Protein AF-A0A2H3DS35-F1 (afdb_monomer_lite)

Secondary structure (DSSP, 8-state):
----EEEE-TT--EEEE-HHHHHHH-TTSHHHHHH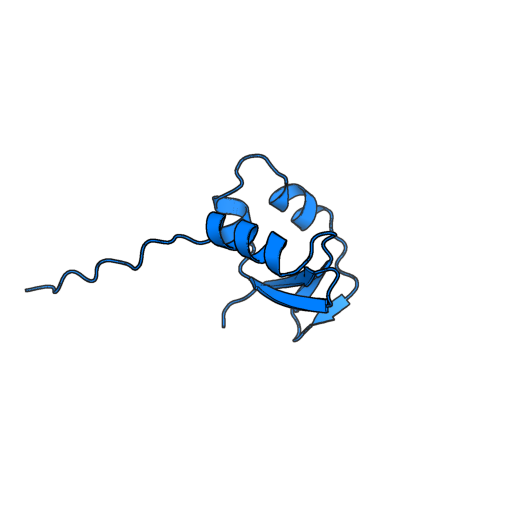HH-----EETTEEEEE-SS-HHHHHHHHHHHS-----------

Foldseek 3Di:
DPFQEWEAEPVGDTDRHHLVLLCVLCVPDPSPVQVVVDPQPDDDPNHGYDYDHHHPVVVVVVVVSSDDPDPDPPDPPD

Sequence (78 aa):
DLADLVIRTTDNVDFFVHRVLLSLKSPSSFFRHVLEGSRHTEERDDLPVLEVKEDSSTFRNVLLFCYPYDVPEMKNIE

Structure (mmCIF, N/CA/C/O backbone):
data_AF-A0A2H3DS35-F1
#
_entry.id   AF-A0A2H3DS35-F1
#
loop_
_atom_site.group_PDB
_atom_site.id
_atom_site.type_symbol
_atom_site.label_atom_id
_atom_site.label_alt_id
_atom_site.label_comp_id
_atom_site.label_asym_id
_atom_site.label_entity_id
_atom_site.label_seq_id
_atom_site.pdbx_PDB_ins_code
_atom_site.Cartn_x
_atom_site.Cartn_y
_atom_site.Cartn_z
_atom_site.occupancy
_atom_site.B_iso_or_equiv
_atom_site.auth_seq_id
_atom_site.auth_comp_id
_atom_site.auth_asym_id
_atom_site.auth_atom_id
_atom_site.pdbx_PDB_model_num
ATOM 1 N N . ASP A 1 1 ? 1.942 -14.833 -2.359 1.00 58.78 1 ASP A N 1
ATOM 2 C CA . ASP A 1 1 ? 1.997 -13.419 -1.959 1.00 58.78 1 ASP A CA 1
ATOM 3 C C . ASP A 1 1 ? 2.629 -13.269 -0.594 1.00 58.78 1 ASP A C 1
ATOM 5 O O . ASP A 1 1 ? 2.302 -14.047 0.288 1.00 58.78 1 ASP A O 1
ATOM 9 N N . LEU A 1 2 ? 3.560 -12.325 -0.438 1.00 80.69 2 LEU A N 1
ATOM 10 C CA . LEU A 1 2 ? 4.233 -11.996 0.834 1.00 80.69 2 LEU A CA 1
ATOM 11 C C . LEU A 1 2 ? 3.879 -10.566 1.297 1.00 80.69 2 LEU A C 1
ATOM 13 O O . LEU A 1 2 ? 4.672 -9.924 1.987 1.00 80.69 2 LEU A O 1
ATOM 17 N N . ALA A 1 3 ? 2.770 -10.010 0.798 1.00 89.75 3 ALA A N 1
ATOM 18 C CA . ALA A 1 3 ? 2.335 -8.664 1.152 1.00 89.75 3 ALA A CA 1
ATOM 19 C C . ALA A 1 3 ? 2.057 -8.589 2.658 1.00 89.75 3 ALA A C 1
ATOM 21 O O . ALA A 1 3 ? 1.553 -9.541 3.246 1.00 89.75 3 ALA A O 1
ATOM 22 N N . ASP A 1 4 ? 2.414 -7.466 3.271 1.00 91.31 4 ASP A N 1
ATOM 23 C CA . ASP A 1 4 ? 2.291 -7.229 4.714 1.00 91.31 4 ASP A CA 1
ATOM 24 C C . ASP A 1 4 ? 1.498 -5.944 5.027 1.00 91.31 4 ASP A C 1
ATOM 26 O O . ASP A 1 4 ? 1.412 -5.522 6.181 1.00 91.31 4 ASP A O 1
ATOM 30 N N . LEU A 1 5 ? 0.926 -5.314 3.994 1.00 90.88 5 LEU A N 1
ATOM 31 C CA . LEU A 1 5 ? 0.087 -4.123 4.074 1.00 90.88 5 LEU A CA 1
ATOM 32 C C . LEU A 1 5 ? -0.842 -4.042 2.858 1.00 90.88 5 LEU A C 1
ATOM 34 O O . LEU A 1 5 ? -0.431 -4.328 1.730 1.00 90.88 5 LEU A O 1
ATOM 38 N N . VAL A 1 6 ? -2.061 -3.560 3.086 1.00 93.88 6 VAL A N 1
ATOM 39 C CA . VAL A 1 6 ? -2.984 -3.130 2.034 1.00 93.88 6 VAL A CA 1
ATOM 40 C C . VAL A 1 6 ? -3.065 -1.609 2.032 1.00 93.88 6 VAL A C 1
ATOM 42 O O . VAL A 1 6 ? -3.293 -0.997 3.071 1.00 93.88 6 VAL A O 1
ATOM 45 N N . ILE A 1 7 ? -2.883 -0.982 0.871 1.00 92.56 7 ILE A N 1
ATOM 46 C CA . ILE A 1 7 ? -3.147 0.447 0.686 1.00 92.56 7 ILE A CA 1
ATOM 47 C C . ILE A 1 7 ? -4.468 0.609 -0.052 1.00 92.56 7 ILE A C 1
ATOM 49 O O . ILE A 1 7 ? -4.592 0.122 -1.174 1.00 92.56 7 ILE A O 1
ATOM 53 N N . ARG A 1 8 ? -5.419 1.314 0.563 1.00 94.88 8 ARG A N 1
ATOM 54 C CA . ARG A 1 8 ? -6.727 1.610 -0.024 1.00 94.88 8 ARG A CA 1
ATOM 55 C C . ARG A 1 8 ? -6.797 3.055 -0.489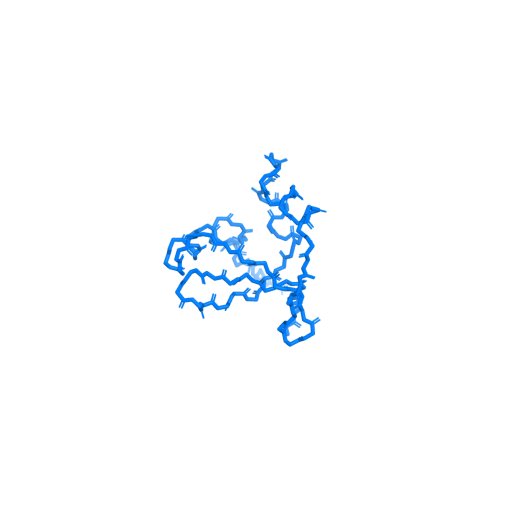 1.00 94.88 8 ARG A C 1
ATOM 57 O O . ARG A 1 8 ? -6.616 3.976 0.308 1.00 94.88 8 ARG A O 1
ATOM 64 N N . THR A 1 9 ? -7.075 3.248 -1.770 1.00 95.50 9 THR A N 1
ATOM 65 C CA . THR A 1 9 ? -7.252 4.574 -2.374 1.00 95.50 9 THR A CA 1
ATOM 66 C C . THR A 1 9 ? -8.686 5.079 -2.252 1.00 95.50 9 THR A C 1
ATOM 68 O O . THR A 1 9 ? -9.608 4.328 -1.937 1.00 95.50 9 THR A O 1
ATOM 71 N N . THR A 1 10 ? -8.892 6.369 -2.524 1.00 96.69 10 THR A N 1
ATOM 72 C CA . THR A 1 10 ? -10.213 7.027 -2.411 1.00 96.69 10 THR A CA 1
ATOM 73 C C . THR A 1 10 ? -11.286 6.466 -3.347 1.00 96.69 10 THR A C 1
ATOM 75 O O . THR A 1 10 ? -12.477 6.588 -3.067 1.00 96.69 10 THR A O 1
ATOM 78 N N . ASP A 1 11 ? -10.877 5.829 -4.442 1.00 97.69 11 ASP A N 1
ATOM 79 C CA . ASP A 1 11 ? -11.727 5.099 -5.383 1.00 97.69 11 ASP A CA 1
ATOM 80 C C . ASP A 1 11 ? -11.897 3.610 -5.015 1.00 97.69 11 ASP A C 1
ATOM 82 O O . ASP A 1 11 ? -12.355 2.819 -5.838 1.00 97.69 11 ASP A O 1
ATOM 86 N N . ASN A 1 12 ? -11.582 3.238 -3.766 1.00 95.12 12 ASN A N 1
ATOM 87 C CA . ASN A 1 12 ? -11.720 1.897 -3.184 1.00 95.12 12 ASN A CA 1
ATOM 88 C C . ASN A 1 12 ? -10.929 0.803 -3.917 1.00 95.12 12 ASN A C 1
ATOM 90 O O . ASN A 1 12 ? -11.364 -0.349 -3.985 1.00 95.12 12 ASN A O 1
ATOM 94 N N . VAL A 1 13 ? -9.766 1.153 -4.470 1.00 96.88 13 VAL A N 1
ATOM 95 C CA . VAL A 1 13 ? -8.833 0.171 -5.027 1.00 96.88 13 VAL A CA 1
ATOM 96 C C . VAL A 1 13 ? -7.820 -0.217 -3.957 1.00 96.88 13 VAL A C 1
ATOM 98 O O . VAL A 1 13 ? -7.172 0.642 -3.357 1.00 96.88 13 VAL A O 1
ATOM 101 N N . ASP A 1 14 ? -7.673 -1.525 -3.755 1.00 96.12 14 ASP A N 1
ATOM 102 C CA . ASP A 1 14 ? -6.757 -2.106 -2.778 1.00 96.12 14 ASP A CA 1
ATOM 103 C C . ASP A 1 14 ? -5.459 -2.561 -3.460 1.00 96.12 14 ASP A C 1
ATOM 105 O O . ASP A 1 14 ? -5.465 -3.382 -4.382 1.00 96.12 14 ASP A O 1
ATOM 109 N N . PHE A 1 15 ? -4.328 -2.041 -2.984 1.00 93.69 15 PHE A N 1
ATOM 110 C CA . PHE A 1 15 ? -2.987 -2.447 -3.394 1.00 93.69 15 PHE A CA 1
ATOM 111 C C . PHE A 1 15 ? -2.321 -3.268 -2.291 1.00 93.69 15 PHE A C 1
ATOM 113 O O . PHE A 1 15 ? -2.050 -2.7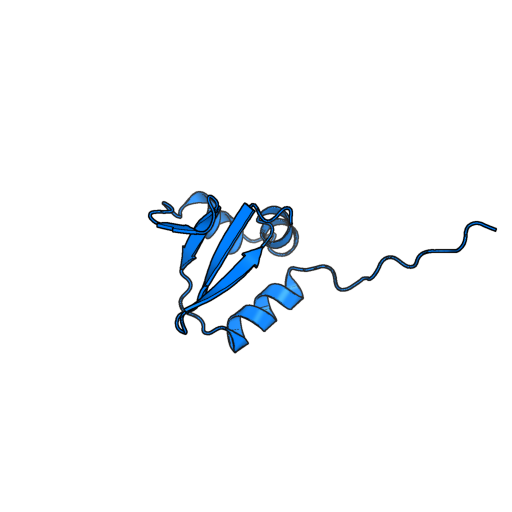57 -1.206 1.00 93.69 15 PHE A O 1
ATOM 120 N N . PHE A 1 16 ? -1.987 -4.519 -2.596 1.00 93.81 16 PHE A N 1
ATOM 121 C CA . PHE A 1 16 ? -1.220 -5.396 -1.714 1.00 93.81 16 PHE A CA 1
ATOM 122 C C . PHE A 1 16 ? 0.269 -5.111 -1.890 1.00 93.81 16 PHE A C 1
ATOM 124 O O . PHE A 1 16 ? 0.808 -5.250 -2.990 1.00 93.81 16 PHE A O 1
ATOM 131 N N . VAL A 1 17 ? 0.931 -4.663 -0.824 1.00 90.62 17 VAL A N 1
ATOM 132 C CA . VAL A 1 17 ? 2.291 -4.119 -0.900 1.00 90.62 17 VAL A CA 1
ATOM 133 C C . VAL A 1 17 ? 3.204 -4.651 0.202 1.00 90.62 17 VAL A C 1
ATOM 135 O O . VAL A 1 17 ? 2.745 -5.181 1.211 1.00 90.62 17 VAL A O 1
ATOM 138 N N . HIS A 1 18 ? 4.516 -4.482 0.006 1.00 89.62 18 HIS A N 1
ATOM 139 C CA . HIS A 1 18 ? 5.535 -4.751 1.021 1.00 89.62 18 HIS A CA 1
ATOM 140 C C . HIS A 1 18 ? 6.002 -3.453 1.691 1.00 89.62 18 HIS A C 1
ATOM 142 O O . HIS A 1 18 ? 6.647 -2.611 1.051 1.00 89.62 18 HIS A O 1
ATOM 148 N N . ARG A 1 19 ? 5.773 -3.309 3.000 1.00 86.50 19 ARG A N 1
ATOM 149 C CA . ARG A 1 19 ? 6.195 -2.158 3.824 1.00 86.50 19 ARG A CA 1
ATOM 150 C C . ARG A 1 19 ? 7.689 -1.877 3.698 1.00 86.50 19 ARG A C 1
ATOM 152 O O . ARG A 1 19 ? 8.107 -0.715 3.690 1.00 86.50 19 ARG A O 1
ATOM 159 N N . VAL A 1 20 ? 8.498 -2.929 3.557 1.00 84.75 20 VAL A N 1
ATOM 160 C CA . VAL A 1 20 ? 9.951 -2.807 3.388 1.00 84.75 20 VAL A CA 1
ATOM 161 C C . VAL A 1 20 ? 10.326 -2.068 2.099 1.00 84.75 20 VAL A C 1
ATOM 163 O O . VAL A 1 20 ? 11.200 -1.206 2.138 1.00 84.75 20 VAL A O 1
ATOM 166 N N . LEU A 1 21 ? 9.639 -2.311 0.979 1.00 85.00 21 LEU A N 1
ATOM 167 C CA . LEU A 1 21 ? 9.956 -1.658 -0.299 1.00 85.00 21 LEU A CA 1
ATOM 168 C C . LEU A 1 21 ? 9.584 -0.173 -0.276 1.00 85.00 21 LEU A C 1
ATOM 170 O O . LEU A 1 21 ? 10.381 0.672 -0.688 1.00 85.00 21 LEU A O 1
ATOM 174 N N . LEU A 1 22 ? 8.428 0.151 0.312 1.00 84.56 22 LEU A N 1
ATOM 175 C CA . LEU A 1 22 ? 8.007 1.536 0.544 1.00 84.56 22 LEU A CA 1
ATOM 176 C C . LEU A 1 22 ? 9.015 2.295 1.423 1.00 84.56 22 LEU A C 1
ATOM 178 O O . LEU A 1 22 ? 9.333 3.455 1.161 1.00 84.56 22 LEU A O 1
ATOM 182 N N . SER A 1 23 ? 9.565 1.625 2.439 1.00 79.56 23 SER A N 1
ATOM 183 C CA . SER A 1 23 ? 10.543 2.209 3.365 1.00 79.56 23 SER A CA 1
ATOM 184 C C . SER A 1 23 ? 11.935 2.382 2.745 1.00 79.56 23 SER A C 1
ATOM 186 O O . SER A 1 23 ? 12.614 3.364 3.040 1.00 79.56 23 SER A O 1
ATOM 188 N N . LEU A 1 24 ? 12.367 1.459 1.876 1.00 77.12 24 LEU A N 1
ATOM 189 C CA . LEU A 1 24 ? 13.689 1.485 1.236 1.00 77.12 24 LEU A CA 1
ATOM 190 C C . LEU A 1 24 ? 13.844 2.627 0.224 1.00 77.12 24 LEU A C 1
ATOM 192 O O . LEU A 1 24 ? 14.920 3.216 0.124 1.00 77.12 24 LEU A O 1
ATOM 196 N N . LYS A 1 25 ? 12.790 2.940 -0.539 1.00 69.81 25 LYS A N 1
ATOM 197 C CA . LYS A 1 25 ? 12.828 3.972 -1.592 1.00 69.81 25 LYS A CA 1
ATOM 198 C C . LYS A 1 25 ? 12.390 5.360 -1.126 1.00 69.81 25 LYS A C 1
ATOM 200 O O . LYS A 1 25 ? 12.548 6.320 -1.872 1.00 69.81 25 LYS A O 1
ATOM 205 N N . SER A 1 26 ? 11.933 5.489 0.120 1.00 62.97 26 SER A N 1
ATOM 206 C CA . SER A 1 26 ? 11.594 6.771 0.747 1.00 62.97 26 SER A CA 1
ATOM 207 C C . SER A 1 26 ? 12.444 7.028 2.006 1.00 62.97 26 SER A C 1
ATOM 209 O O . SER A 1 26 ? 11.907 7.019 3.121 1.00 62.97 26 SER A O 1
ATOM 211 N N . PRO A 1 27 ? 13.761 7.295 1.868 1.00 55.53 27 PRO A N 1
ATOM 212 C CA . PRO A 1 27 ? 14.650 7.493 3.014 1.00 55.53 27 PRO A CA 1
ATOM 213 C C . PRO A 1 27 ? 14.229 8.651 3.938 1.00 55.53 27 PRO A C 1
ATOM 215 O O . PRO A 1 27 ? 14.532 8.613 5.128 1.00 55.53 27 PRO A O 1
ATOM 218 N N . SER A 1 28 ? 13.496 9.651 3.425 1.00 53.75 28 SER A N 1
ATOM 219 C CA . SER A 1 28 ? 13.047 10.845 4.162 1.00 53.75 28 SER A CA 1
ATOM 220 C C . SER A 1 28 ? 11.562 10.829 4.568 1.00 53.75 28 SER A C 1
ATOM 222 O O . SER A 1 28 ? 10.869 11.831 4.458 1.00 53.75 28 SER A O 1
ATOM 224 N N . SER A 1 29 ? 11.092 9.704 5.104 1.00 58.03 29 SER A N 1
ATOM 225 C CA . SER A 1 29 ? 10.080 9.685 6.173 1.00 58.03 29 SER A CA 1
ATOM 226 C C . SER A 1 29 ? 8.575 9.716 5.876 1.00 58.03 29 SER A C 1
ATOM 228 O O . SER A 1 29 ? 7.838 9.377 6.797 1.00 58.03 29 SER A O 1
ATOM 230 N N . PHE A 1 30 ? 8.078 9.972 4.657 1.00 68.62 30 PHE A N 1
ATOM 231 C CA . PHE A 1 30 ? 6.616 9.928 4.435 1.00 68.62 30 PHE A CA 1
ATOM 232 C C . PHE A 1 30 ? 6.025 8.552 4.778 1.00 68.62 30 PHE A C 1
ATOM 234 O O . PHE A 1 30 ? 5.231 8.431 5.709 1.00 68.62 30 PHE A O 1
ATOM 241 N N . PHE A 1 31 ? 6.487 7.489 4.111 1.00 73.94 31 PHE A N 1
ATOM 242 C CA . PHE A 1 31 ? 5.989 6.144 4.400 1.00 73.94 31 PHE A CA 1
ATOM 243 C C . PHE A 1 31 ? 6.371 5.666 5.798 1.00 73.94 31 PHE A C 1
ATOM 245 O O . PHE A 1 31 ? 5.557 5.034 6.451 1.00 73.94 31 PHE A O 1
ATOM 252 N N . ARG A 1 32 ? 7.558 6.005 6.314 1.00 71.00 32 ARG A N 1
ATOM 253 C CA . ARG A 1 32 ? 7.948 5.584 7.672 1.00 71.00 32 ARG A CA 1
ATOM 254 C C . ARG A 1 32 ? 7.042 6.191 8.742 1.00 71.00 32 ARG A C 1
ATOM 256 O O . ARG A 1 32 ? 6.537 5.455 9.575 1.00 71.00 32 ARG A O 1
ATOM 263 N N . HIS A 1 33 ? 6.771 7.495 8.683 1.00 70.88 33 HIS A N 1
ATOM 264 C CA . HIS A 1 33 ? 5.888 8.148 9.651 1.00 70.88 33 HIS A CA 1
ATOM 265 C C . HIS A 1 33 ? 4.441 7.691 9.520 1.00 70.88 33 HIS A C 1
ATOM 267 O O . HIS A 1 33 ? 3.776 7.496 10.533 1.00 70.88 33 HIS A O 1
ATOM 273 N N . VAL A 1 34 ? 3.958 7.504 8.290 1.00 73.94 34 VAL A N 1
ATOM 274 C CA . VAL A 1 34 ? 2.602 7.001 8.066 1.00 73.94 34 VAL A CA 1
ATOM 275 C C . VAL A 1 34 ? 2.475 5.578 8.608 1.00 73.94 34 VAL A C 1
ATOM 277 O O . VAL A 1 34 ? 1.539 5.317 9.346 1.00 73.94 34 VAL A O 1
ATOM 280 N N . LEU A 1 35 ? 3.442 4.697 8.342 1.00 74.69 35 LEU A N 1
ATOM 281 C CA . LEU A 1 35 ? 3.421 3.297 8.781 1.00 74.69 35 LEU A CA 1
ATOM 282 C C . LEU A 1 35 ? 3.671 3.100 10.284 1.00 74.69 35 LEU A C 1
ATOM 284 O O . LEU A 1 35 ? 3.240 2.088 10.832 1.00 74.69 35 LEU A O 1
ATOM 288 N N . GLU A 1 36 ? 4.401 4.005 10.938 1.00 73.12 36 GLU A N 1
ATOM 289 C CA . GLU A 1 36 ? 4.629 3.989 12.393 1.00 73.12 36 GLU A CA 1
ATOM 290 C C . GLU A 1 36 ? 3.470 4.649 13.162 1.00 73.12 36 GLU A C 1
ATOM 292 O O . GLU A 1 36 ? 3.173 4.257 14.290 1.00 73.12 36 GLU A O 1
ATOM 297 N N . GLY A 1 37 ? 2.813 5.651 12.565 1.00 67.06 37 GLY A N 1
ATOM 298 C CA . GLY A 1 37 ? 1.727 6.418 13.180 1.00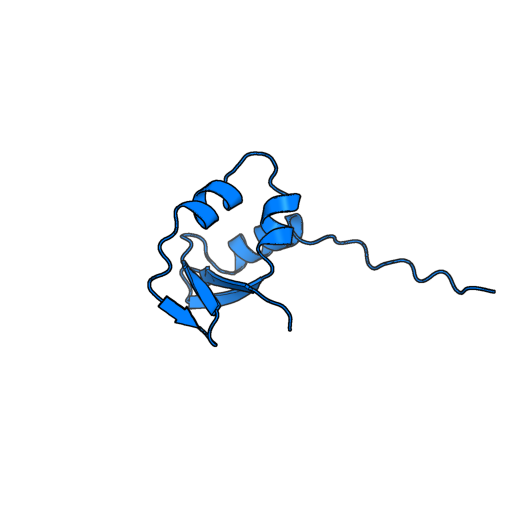 67.06 37 GLY A CA 1
ATOM 299 C C . GLY A 1 37 ? 0.317 5.914 12.863 1.00 67.06 37 GLY A C 1
ATOM 300 O O . GLY A 1 37 ? -0.625 6.261 13.581 1.00 67.06 37 GLY A O 1
ATOM 301 N N . SER A 1 38 ? 0.139 5.106 11.814 1.00 66.94 38 SER A N 1
ATOM 302 C CA . SER A 1 38 ? -1.165 4.564 11.443 1.00 66.94 38 SER A CA 1
ATOM 303 C C . SER A 1 38 ? -1.607 3.508 12.448 1.00 66.94 38 SER A C 1
ATOM 305 O O . SER A 1 38 ? -1.092 2.392 12.489 1.00 66.94 38 SER A O 1
ATOM 307 N N . ARG A 1 39 ? -2.623 3.842 13.246 1.00 65.06 39 ARG A N 1
ATOM 308 C CA . ARG A 1 39 ? -3.444 2.827 13.906 1.00 65.06 39 ARG A CA 1
ATOM 309 C C . ARG A 1 39 ? -4.317 2.200 12.832 1.00 65.06 39 ARG A C 1
ATOM 311 O O . ARG A 1 39 ? -5.310 2.795 12.433 1.00 65.06 39 ARG A O 1
ATOM 318 N N . HIS A 1 40 ? -3.908 1.040 12.340 1.00 69.06 40 HIS A N 1
ATOM 319 C CA . HIS A 1 40 ? -4.717 0.251 11.421 1.00 69.06 40 HIS A CA 1
ATOM 320 C C . HIS A 1 40 ? -5.980 -0.193 12.164 1.00 69.06 40 HIS A C 1
ATOM 322 O O . HIS A 1 40 ? -5.903 -0.962 13.119 1.00 69.06 40 HIS A O 1
ATOM 328 N N . THR A 1 41 ? -7.126 0.384 11.807 1.00 73.25 41 THR A N 1
ATOM 329 C CA . THR A 1 41 ? -8.431 0.044 12.400 1.00 73.25 41 THR A CA 1
ATOM 330 C C . THR A 1 41 ? -9.187 -0.990 11.579 1.00 73.25 41 THR A C 1
ATOM 332 O O . THR A 1 41 ? -10.145 -1.574 12.075 1.00 73.25 41 THR A O 1
ATOM 335 N N . GLU A 1 42 ? -8.770 -1.192 10.332 1.00 88.00 42 GLU A N 1
ATOM 336 C CA . GLU A 1 42 ? -9.355 -2.139 9.397 1.00 88.00 42 GLU A CA 1
ATOM 337 C C . GLU A 1 42 ? -8.286 -3.128 8.929 1.00 88.00 42 GLU A C 1
ATOM 339 O O . GLU A 1 42 ? -7.122 -2.763 8.723 1.00 88.00 42 GLU A O 1
ATOM 344 N N . GLU A 1 43 ? -8.711 -4.375 8.751 1.00 90.06 43 GLU A N 1
ATOM 345 C CA . GLU A 1 43 ? -7.921 -5.448 8.166 1.00 90.06 43 GLU A CA 1
ATOM 346 C C . GLU A 1 43 ? -8.606 -5.962 6.898 1.00 90.06 43 GLU A C 1
ATOM 348 O O . GLU A 1 43 ? -9.835 -6.045 6.814 1.00 90.06 43 GLU A O 1
ATOM 353 N N . ARG A 1 44 ? -7.796 -6.327 5.907 1.00 91.62 44 ARG A N 1
ATOM 354 C CA . ARG A 1 44 ? -8.218 -6.956 4.662 1.00 91.62 44 ARG A CA 1
ATOM 355 C C . ARG A 1 44 ? -7.353 -8.184 4.433 1.00 91.62 44 ARG A C 1
ATOM 357 O O . ARG A 1 44 ? -6.142 -8.051 4.320 1.00 91.62 44 ARG A O 1
ATOM 364 N N . ASP A 1 45 ? -7.975 -9.357 4.359 1.00 90.44 45 ASP A N 1
ATOM 365 C CA . ASP A 1 45 ? -7.271 -10.637 4.188 1.00 90.44 45 ASP A CA 1
ATOM 366 C C . ASP A 1 45 ? -6.167 -10.845 5.251 1.00 90.44 45 ASP A C 1
ATOM 368 O O . ASP A 1 45 ? -5.041 -11.216 4.932 1.00 90.44 45 ASP A O 1
ATOM 372 N N . ASP A 1 46 ? -6.493 -10.539 6.515 1.00 90.88 46 ASP A N 1
ATOM 373 C CA . ASP A 1 46 ? -5.590 -10.556 7.683 1.00 90.88 46 ASP A CA 1
ATOM 374 C C . ASP A 1 46 ? -4.403 -9.569 7.602 1.00 90.88 46 ASP A C 1
ATOM 376 O O . ASP A 1 46 ? -3.459 -9.640 8.393 1.00 90.88 46 ASP A O 1
ATOM 380 N N . LEU A 1 47 ? -4.443 -8.622 6.658 1.00 91.38 47 LEU A N 1
ATOM 381 C CA . LEU A 1 47 ? -3.442 -7.571 6.499 1.00 91.38 47 LEU A CA 1
ATOM 382 C C . LEU A 1 47 ? -3.985 -6.209 6.942 1.00 91.38 47 LEU A C 1
ATOM 384 O O . LEU A 1 47 ? -5.126 -5.868 6.628 1.00 91.38 47 LEU A O 1
ATOM 388 N N . PRO A 1 48 ? -3.169 -5.373 7.604 1.00 91.81 48 PRO A N 1
ATOM 389 C CA . PRO A 1 48 ? -3.582 -4.028 7.976 1.00 91.81 48 PRO A CA 1
ATOM 390 C C . PRO A 1 48 ? -3.875 -3.170 6.741 1.00 91.81 48 PRO A C 1
ATOM 392 O O . PRO A 1 48 ? -3.103 -3.170 5.778 1.00 91.81 48 PRO A O 1
ATOM 395 N N . VAL A 1 49 ? -4.950 -2.384 6.800 1.00 92.19 49 VAL A N 1
ATOM 396 C CA . VAL A 1 49 ? -5.303 -1.418 5.754 1.00 92.19 49 VAL A CA 1
ATOM 397 C C . VAL A 1 49 ? -4.772 -0.030 6.119 1.00 92.19 49 VAL A C 1
ATOM 399 O O . VAL A 1 49 ? -4.890 0.441 7.255 1.00 92.19 49 VAL A O 1
ATOM 402 N N . LEU A 1 50 ? -4.160 0.634 5.143 1.00 90.19 50 LEU A N 1
ATOM 403 C CA . LEU A 1 50 ? -3.773 2.036 5.181 1.00 90.19 50 LEU A CA 1
ATOM 404 C C . LEU A 1 50 ? -4.565 2.794 4.116 1.00 90.19 50 LEU A C 1
ATOM 406 O O . LEU A 1 50 ? -4.320 2.638 2.921 1.00 90.19 50 LEU A O 1
ATOM 410 N N . GLU A 1 51 ? -5.488 3.638 4.556 1.00 91.56 51 GLU A N 1
ATOM 411 C CA . GLU A 1 51 ? -6.217 4.530 3.661 1.00 91.56 51 GLU A CA 1
ATOM 412 C C . GLU A 1 51 ? -5.353 5.727 3.255 1.00 91.56 51 GLU A C 1
ATOM 414 O O . GLU A 1 51 ? -4.675 6.346 4.083 1.00 91.56 51 GLU A O 1
ATOM 419 N N . VAL A 1 52 ? -5.401 6.073 1.971 1.00 88.56 52 VAL A N 1
ATOM 420 C CA . VAL A 1 52 ? -4.702 7.227 1.394 1.00 88.56 52 VAL A CA 1
ATOM 421 C C . VAL A 1 52 ? -5.692 8.167 0.709 1.00 88.56 52 VAL A C 1
ATOM 423 O O . VAL A 1 52 ? -6.828 7.797 0.420 1.00 88.56 52 VAL A O 1
ATOM 426 N N . LYS A 1 53 ? -5.283 9.420 0.482 1.00 91.50 53 LYS A N 1
ATOM 427 C CA . LYS A 1 53 ? -6.172 10.470 -0.054 1.00 91.50 53 LYS A CA 1
ATOM 428 C C . LYS A 1 53 ? -6.137 10.572 -1.576 1.00 91.50 53 LYS A C 1
ATOM 430 O O . LYS A 1 53 ? -6.927 11.302 -2.165 1.00 91.50 53 LYS A O 1
ATOM 435 N N . GLU A 1 54 ? -5.211 9.868 -2.199 1.00 93.69 54 GLU A N 1
ATOM 436 C CA . GLU A 1 54 ? -5.013 9.801 -3.633 1.00 93.69 54 GLU A CA 1
ATOM 437 C C . GLU A 1 54 ? -5.901 8.709 -4.254 1.00 93.69 54 GLU A C 1
ATOM 439 O O . GLU A 1 54 ? -6.332 7.767 -3.584 1.00 93.69 54 GLU A O 1
ATOM 444 N N . ASP A 1 55 ? -6.207 8.846 -5.542 1.00 97.06 55 ASP A N 1
ATOM 445 C CA . ASP A 1 55 ? -6.874 7.812 -6.337 1.00 97.06 55 ASP A CA 1
ATOM 446 C C . ASP A 1 55 ? -5.887 6.725 -6.802 1.00 97.06 55 ASP A C 1
ATOM 448 O O . ASP A 1 55 ? -4.662 6.891 -6.745 1.00 97.06 55 ASP A O 1
ATOM 452 N N . SER A 1 56 ? -6.420 5.614 -7.310 1.00 96.06 56 SER A N 1
ATOM 453 C CA . SER A 1 56 ? -5.636 4.471 -7.782 1.00 96.06 56 SER A CA 1
ATOM 454 C C . SER A 1 56 ? -4.643 4.798 -8.894 1.00 96.06 56 SER A C 1
ATOM 456 O O . SER A 1 56 ? -3.541 4.245 -8.910 1.00 96.06 56 SER A O 1
ATOM 458 N N . SER A 1 57 ? -4.975 5.711 -9.809 1.00 95.50 57 SER A N 1
ATOM 459 C CA . SER A 1 57 ? -4.095 6.081 -10.920 1.00 95.50 57 SER A CA 1
ATOM 460 C C . SER A 1 57 ? -2.884 6.867 -10.422 1.00 95.50 57 SER A C 1
ATOM 462 O O . SER A 1 57 ? -1.745 6.566 -10.791 1.00 95.50 57 SER A O 1
ATOM 464 N N . THR A 1 58 ? -3.118 7.811 -9.512 1.00 93.31 58 THR A N 1
ATOM 465 C CA . THR A 1 58 ? -2.080 8.605 -8.860 1.00 93.31 58 THR A CA 1
ATOM 466 C C . THR A 1 58 ? -1.194 7.708 -8.000 1.00 93.31 58 THR A C 1
ATOM 468 O O . THR A 1 58 ? 0.033 7.719 -8.141 1.00 93.31 58 THR A O 1
ATOM 471 N N . PHE A 1 59 ? -1.798 6.871 -7.155 1.00 91.69 59 PHE A N 1
ATOM 472 C CA . PHE A 1 59 ? -1.054 6.056 -6.202 1.00 91.69 59 PHE A CA 1
ATOM 473 C C . PHE A 1 59 ? -0.268 4.922 -6.869 1.00 91.69 59 PHE A C 1
ATOM 475 O O . PHE A 1 59 ? 0.843 4.598 -6.446 1.00 91.69 59 PHE A O 1
ATOM 482 N N . ARG A 1 60 ? -0.766 4.376 -7.985 1.00 91.38 60 ARG A N 1
ATOM 483 C CA . ARG A 1 60 ? -0.015 3.414 -8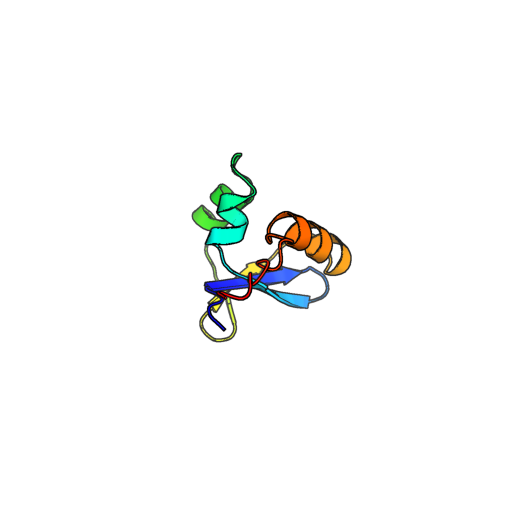.801 1.00 91.38 60 ARG A CA 1
ATOM 484 C C . ARG A 1 60 ? 1.320 3.987 -9.274 1.00 91.38 60 ARG A C 1
ATOM 486 O O . ARG A 1 60 ? 2.324 3.282 -9.218 1.00 91.38 60 ARG A O 1
ATOM 493 N N . ASN A 1 61 ? 1.357 5.251 -9.698 1.00 89.31 61 ASN A N 1
ATOM 494 C CA . ASN A 1 61 ? 2.611 5.896 -10.099 1.00 89.31 61 ASN A CA 1
ATOM 495 C C . ASN A 1 61 ? 3.585 6.016 -8.921 1.00 89.31 61 ASN A C 1
ATOM 497 O O . ASN A 1 61 ? 4.769 5.745 -9.086 1.00 89.31 61 ASN A O 1
ATOM 501 N N . VAL A 1 62 ? 3.089 6.347 -7.723 1.00 87.62 62 VAL A N 1
ATOM 502 C CA . VAL A 1 62 ? 3.904 6.383 -6.496 1.00 87.62 62 VAL A CA 1
ATOM 503 C C . VAL A 1 62 ? 4.519 5.012 -6.212 1.00 87.62 62 VAL A C 1
ATOM 505 O O . VAL A 1 62 ? 5.727 4.912 -5.999 1.00 87.62 62 VAL A O 1
ATOM 508 N N . LEU A 1 63 ? 3.716 3.947 -6.278 1.00 87.94 63 LEU A N 1
ATOM 509 C CA . LEU A 1 63 ? 4.201 2.582 -6.082 1.00 87.94 63 LEU A CA 1
ATOM 510 C C . LEU A 1 63 ? 5.265 2.204 -7.118 1.00 87.94 63 LEU A C 1
ATOM 512 O O . LEU A 1 63 ? 6.281 1.627 -6.750 1.00 87.94 63 LEU A O 1
ATOM 516 N N . LEU A 1 64 ? 5.111 2.586 -8.387 1.00 86.69 64 LEU A N 1
ATOM 517 C CA . LEU A 1 64 ? 6.120 2.312 -9.417 1.00 86.69 64 LEU A CA 1
ATOM 518 C C . LEU A 1 64 ? 7.500 2.921 -9.106 1.00 86.69 64 LEU A C 1
ATOM 520 O O . LEU A 1 64 ? 8.509 2.342 -9.496 1.00 86.69 64 LEU A O 1
ATOM 524 N N . PHE A 1 65 ? 7.575 4.029 -8.362 1.00 81.44 65 PHE A N 1
ATOM 525 C CA . PHE A 1 65 ? 8.856 4.567 -7.878 1.00 81.44 65 PHE A CA 1
ATOM 526 C C . PHE A 1 65 ? 9.430 3.787 -6.683 1.00 81.44 65 PHE A C 1
ATOM 528 O O . PHE A 1 65 ? 10.644 3.791 -6.461 1.00 81.44 65 PHE A O 1
ATOM 535 N N . CYS A 1 66 ? 8.578 3.124 -5.899 1.00 81.88 66 CYS A N 1
ATOM 536 C CA . CYS A 1 66 ? 8.980 2.359 -4.717 1.00 81.88 66 CYS A CA 1
ATOM 537 C C . CYS A 1 66 ? 9.404 0.918 -5.026 1.00 81.88 66 CYS A C 1
ATOM 539 O O . CYS A 1 66 ? 10.127 0.309 -4.236 1.00 81.88 66 CYS A O 1
ATOM 541 N N . TYR A 1 67 ? 8.971 0.367 -6.155 1.00 81.75 67 TYR A N 1
ATOM 542 C CA . TYR A 1 67 ? 9.304 -0.994 -6.549 1.00 81.75 67 TYR A CA 1
ATOM 543 C C . TYR A 1 67 ? 10.488 -0.974 -7.518 1.00 81.75 67 TYR A C 1
ATOM 545 O O . TYR A 1 67 ? 10.486 -0.201 -8.475 1.00 81.75 67 TYR A O 1
ATOM 553 N N . PRO A 1 68 ? 11.538 -1.777 -7.272 1.00 71.88 68 PRO A N 1
ATOM 554 C CA . PRO A 1 68 ? 12.659 -1.862 -8.196 1.00 71.88 68 PRO A CA 1
ATOM 555 C C . PRO A 1 68 ? 12.157 -2.336 -9.567 1.00 71.88 68 PRO A C 1
ATOM 557 O O . PRO A 1 68 ? 11.558 -3.401 -9.679 1.00 71.88 68 PRO A O 1
ATOM 560 N N . TYR A 1 69 ? 12.399 -1.521 -10.595 1.00 64.25 69 TYR A N 1
ATOM 561 C CA . TYR A 1 69 ? 12.066 -1.820 -11.993 1.00 64.25 69 TYR A CA 1
ATOM 562 C C . TYR A 1 69 ? 12.999 -2.863 -12.622 1.00 64.25 69 TYR A C 1
ATOM 564 O O . TYR A 1 69 ? 12.708 -3.385 -13.698 1.00 64.25 69 TYR A O 1
ATOM 572 N N . ASP A 1 70 ? 14.119 -3.159 -11.963 1.00 57.50 70 ASP A N 1
ATOM 573 C CA . ASP A 1 70 ? 15.122 -4.072 -12.485 1.00 57.50 70 ASP A CA 1
ATOM 574 C C . ASP A 1 70 ? 14.635 -5.508 -12.300 1.00 57.50 70 ASP A C 1
ATOM 576 O O . ASP A 1 70 ? 14.782 -6.122 -11.240 1.00 57.50 70 ASP A O 1
ATOM 580 N N . VAL A 1 71 ? 14.046 -6.052 -13.366 1.00 54.34 71 VAL A N 1
ATOM 581 C CA . VAL A 1 71 ? 14.013 -7.499 -13.575 1.00 54.34 71 VAL A CA 1
ATOM 582 C C . VAL A 1 71 ? 15.456 -7.981 -13.405 1.00 54.34 71 VAL A C 1
ATOM 584 O O . VAL A 1 71 ? 16.331 -7.470 -14.108 1.00 54.34 71 VAL A O 1
ATOM 587 N N . PRO A 1 72 ? 15.747 -8.920 -12.488 1.00 59.69 72 PRO A N 1
ATOM 588 C CA . PRO A 1 72 ? 17.086 -9.472 -12.385 1.00 59.69 72 PRO A CA 1
ATOM 589 C C . PRO A 1 72 ? 17.490 -10.001 -13.761 1.00 59.69 72 PRO A C 1
ATOM 591 O O . PRO A 1 72 ? 16.808 -10.873 -14.304 1.00 59.69 72 PRO A O 1
ATOM 594 N N . GLU A 1 73 ? 18.577 -9.484 -14.338 1.00 60.97 73 GLU A N 1
ATOM 595 C CA . GLU A 1 73 ? 19.209 -10.148 -15.472 1.00 60.97 73 GLU A CA 1
ATOM 596 C C . GLU A 1 73 ? 19.637 -11.533 -14.984 1.00 60.97 73 GLU A C 1
ATOM 598 O O . GLU A 1 73 ? 20.645 -11.686 -14.288 1.00 60.97 73 GLU A O 1
ATOM 603 N N . MET A 1 74 ? 18.846 -12.556 -15.309 1.00 63.75 74 MET A N 1
ATOM 604 C CA . MET A 1 74 ? 19.272 -13.936 -15.151 1.00 63.75 74 MET A CA 1
ATOM 605 C C . MET A 1 74 ? 20.392 -14.163 -16.159 1.00 63.75 74 MET A C 1
ATOM 607 O O . MET A 1 74 ? 20.156 -14.515 -17.314 1.00 63.75 74 MET A O 1
ATOM 611 N N . LYS A 1 75 ? 21.631 -13.917 -15.732 1.00 68.25 75 LYS A N 1
ATOM 612 C CA . LYS A 1 75 ? 22.795 -14.398 -16.465 1.00 68.25 75 LYS A CA 1
ATOM 613 C C . LYS A 1 75 ? 22.695 -15.916 -16.473 1.00 68.25 75 LYS A C 1
ATOM 615 O O . LYS A 1 75 ? 22.677 -16.532 -15.408 1.00 68.25 75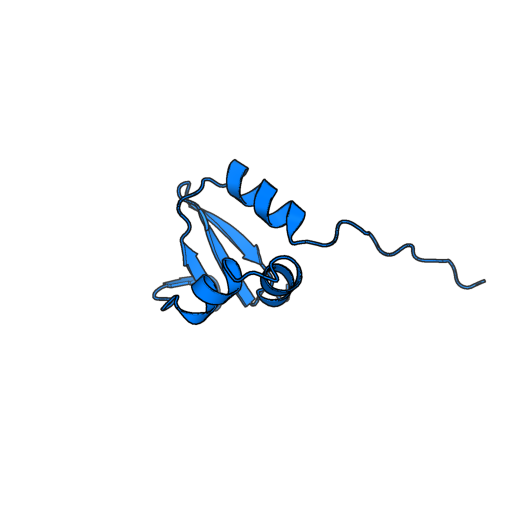 LYS A O 1
ATOM 620 N N . ASN A 1 76 ? 22.589 -16.502 -17.665 1.00 65.19 76 ASN A N 1
ATOM 621 C CA . ASN A 1 76 ? 22.819 -17.930 -17.816 1.00 65.19 76 ASN A CA 1
ATOM 622 C C . ASN A 1 76 ? 24.201 -18.217 -17.229 1.00 65.19 76 ASN A C 1
ATOM 624 O O . ASN A 1 76 ? 25.187 -17.583 -17.604 1.00 65.19 76 ASN A O 1
ATOM 628 N N . ILE A 1 77 ? 24.231 -19.102 -16.241 1.00 66.75 77 ILE A N 1
ATOM 629 C CA . ILE A 1 77 ? 25.472 -19.665 -15.738 1.00 66.75 77 ILE A CA 1
ATOM 630 C C . ILE A 1 77 ? 25.875 -20.675 -16.815 1.00 66.75 77 ILE A C 1
ATOM 632 O O . ILE A 1 77 ? 25.238 -21.722 -16.920 1.00 66.75 77 ILE A O 1
ATOM 636 N N . GLU A 1 78 ? 26.816 -20.294 -17.680 1.00 53.94 78 GLU A N 1
ATOM 637 C CA . GLU A 1 78 ? 27.508 -21.243 -18.565 1.00 53.94 78 GLU A CA 1
ATOM 638 C C . GLU A 1 78 ? 28.382 -22.208 -17.754 1.00 53.94 78 GLU A C 1
ATOM 640 O O . GLU A 1 78 ? 28.988 -21.764 -16.747 1.00 53.94 78 GLU A O 1
#

Radius of gyration: 14.37 Å; chains: 1; bounding box: 39×32×32 Å

Organism: Armillaria gallica (NCBI:txid47427)

InterPro domains:
  IPR000210 BTB/POZ domain [PF00651] (2-73)
  IPR000210 BTB/POZ domain [PS50097] (3-75)
  IPR011333 SKP1/BTB/POZ domain superfamily [G3DSA:3.30.710.10] (1-77)
  IPR011333 SKP1/BTB/POZ domain superfamily [SSF54695] (2-72)

pLDDT: mean 80.94, std 13.27, range [53.75, 97.69]